Protein AF-A0AAV7WR21-F1 (afdb_monomer)

Solvent-accessible surface area (backbone atoms only — not comparable to full-atom values): 6204 Å² total; per-residue (Å²): 135,85,80,82,73,74,82,76,80,84,85,87,82,87,69,97,44,71,66,57,53,51,51,53,52,48,50,39,62,75,68,45,83,45,68,59,88,93,42,84,48,81,78,75,83,91,66,55,69,69,46,50,50,48,38,50,53,47,58,69,44,45,67,59,37,54,76,68,72,34,50,70,49,81,41,86,84,44,33,40,37,40,33,52,95,88,47,71,49,78,39,76,52,79,89,114

Nearest PDB structures (foldseek):
  2ykp-assembly1_C  TM=8.813E-01  e=5.378E-04  Homo sapiens
  2yko-assembly1_A  TM=8.430E-01  e=1.814E-03  Homo sapiens
  2ykq-assembly1_C  TM=7.474E-01  e=9.567E-04  Homo sapiens
  2yko-assembly1_B  TM=7.888E-01  e=2.498E-03  Homo sapiens
  2ykq-assembly1_B  TM=6.873E-01  e=1.934E-03  Homo sapiens

Secondary structure (DSSP, 8-state):
-------PPPPP---S-HHHHHHHHHHHHHH-SEEETTEEE-------HHHHHHHHHHHHTHHHHHHTT-EEEEETTTEEEEEETTEEEEESSTT-

Organism: Pleurodeles waltl (NCBI:txid8319)

Mean predicted aligned error: 6.98 Å

pLDDT: mean 87.26, std 12.58, range [36.25, 95.56]

InterPro domains:
  IPR042566 L1 transposable element, C-terminal domain [G3DSA:3.30.250.20] (34-96)

Sequence (96 aa):
MLRHIPPTSSIIACLLRHNQTRQILQAARSHGPFRIGQHDIRITANYSKDINERRKAFLALRPRLHQLEMKYGLFDPARMWVTKNGLSRDFYNPKN

Structure (mmCIF, N/CA/C/O backbone):
data_AF-A0AAV7WR21-F1
#
_entry.id   AF-A0AAV7WR21-F1
#
loop_
_atom_site.group_PDB
_atom_site.id
_atom_site.type_symbol
_atom_site.label_atom_id
_atom_site.label_alt_id
_atom_site.label_comp_id
_atom_site.label_asym_id
_atom_site.label_entity_id
_atom_site.label_seq_id
_atom_site.pdbx_PDB_ins_code
_atom_site.Cartn_x
_atom_site.Cartn_y
_atom_site.Cartn_z
_atom_site.occupancy
_atom_site.B_iso_or_equiv
_atom_site.auth_seq_id
_atom_site.auth_comp_id
_atom_site.auth_asym_id
_atom_site.auth_atom_id
_atom_site.pdbx_PDB_model_num
ATOM 1 N N . MET A 1 1 ? 18.343 -29.039 6.695 1.00 36.25 1 MET A N 1
ATOM 2 C CA . MET A 1 1 ? 19.028 -28.183 5.698 1.00 36.25 1 MET A CA 1
ATOM 3 C C . MET A 1 1 ? 18.095 -27.052 5.281 1.00 36.25 1 MET A C 1
ATOM 5 O O . MET A 1 1 ? 17.177 -27.284 4.504 1.00 36.25 1 MET A O 1
ATOM 9 N N . LEU A 1 2 ? 18.281 -25.851 5.834 1.00 38.38 2 LEU A N 1
ATOM 10 C CA . LEU A 1 2 ? 17.579 -24.645 5.383 1.00 38.38 2 LEU A CA 1
ATOM 11 C C . LEU A 1 2 ? 18.209 -24.206 4.057 1.00 38.38 2 LEU A C 1
ATOM 13 O O . LEU A 1 2 ? 19.384 -23.850 4.021 1.00 38.38 2 LEU A O 1
ATOM 17 N N . ARG A 1 3 ? 17.458 -24.291 2.954 1.00 40.69 3 ARG A N 1
ATOM 18 C CA . ARG A 1 3 ? 17.918 -23.789 1.655 1.00 40.69 3 ARG A CA 1
ATOM 19 C C . ARG A 1 3 ? 18.008 -22.267 1.743 1.00 40.69 3 ARG A C 1
ATOM 21 O O . ARG A 1 3 ? 16.995 -21.600 1.931 1.00 40.69 3 ARG A O 1
ATOM 28 N N . HIS A 1 4 ? 19.218 -21.733 1.616 1.00 46.38 4 HIS A N 1
ATOM 29 C CA . HIS A 1 4 ? 19.443 -20.316 1.374 1.00 46.38 4 HIS A CA 1
ATOM 30 C C . HIS A 1 4 ? 18.901 -20.002 -0.026 1.00 46.38 4 HIS A C 1
ATOM 32 O O . HIS A 1 4 ? 19.533 -20.320 -1.029 1.00 46.38 4 HIS A O 1
ATOM 38 N N . ILE A 1 5 ? 17.671 -19.492 -0.098 1.00 57.16 5 ILE A N 1
ATOM 39 C CA . ILE A 1 5 ? 17.084 -19.007 -1.348 1.00 57.16 5 ILE A CA 1
ATOM 40 C C . ILE A 1 5 ? 17.733 -17.639 -1.598 1.00 57.16 5 ILE A C 1
ATOM 42 O O . ILE A 1 5 ? 17.521 -16.739 -0.781 1.00 57.16 5 ILE A O 1
ATOM 46 N N . PRO A 1 6 ? 18.551 -17.465 -2.653 1.00 53.19 6 PRO A N 1
ATOM 47 C CA . PRO A 1 6 ? 19.128 -16.163 -2.959 1.00 53.19 6 PRO A CA 1
ATOM 48 C C . PRO A 1 6 ? 17.991 -15.152 -3.169 1.00 53.19 6 PRO A C 1
ATOM 50 O O . PRO A 1 6 ? 16.961 -15.516 -3.744 1.00 53.19 6 PRO A O 1
ATOM 53 N N . PRO A 1 7 ? 18.127 -13.903 -2.693 1.00 58.91 7 PRO A N 1
ATOM 54 C CA . PRO A 1 7 ? 17.082 -12.907 -2.866 1.00 58.91 7 PRO A CA 1
ATOM 55 C C . PRO A 1 7 ? 16.875 -12.678 -4.362 1.00 58.91 7 PRO A C 1
ATOM 57 O O . PRO A 1 7 ? 17.760 -12.172 -5.049 1.00 58.91 7 PRO A O 1
ATOM 60 N N . THR A 1 8 ? 15.712 -13.073 -4.878 1.00 66.69 8 THR A N 1
ATOM 61 C CA . THR A 1 8 ? 15.332 -12.795 -6.262 1.00 66.69 8 THR A CA 1
ATOM 62 C C . THR A 1 8 ? 15.387 -11.284 -6.472 1.00 66.69 8 THR A C 1
ATOM 64 O O . THR A 1 8 ? 14.692 -10.533 -5.781 1.00 66.69 8 THR A O 1
ATOM 67 N N . SER A 1 9 ? 16.239 -10.817 -7.385 1.00 77.81 9 SER A N 1
ATOM 68 C CA . SER A 1 9 ? 16.324 -9.395 -7.717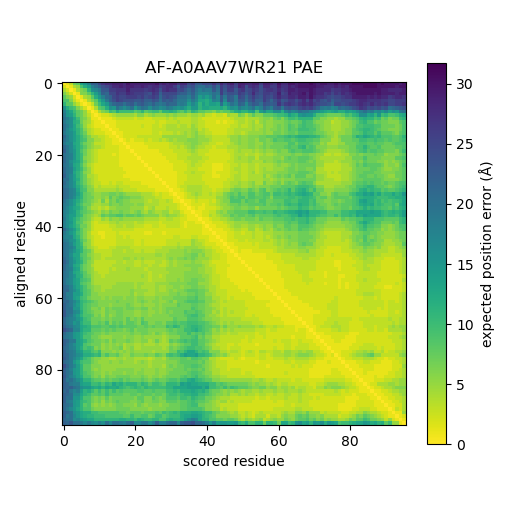 1.00 77.81 9 SER A CA 1
ATOM 69 C C . SER A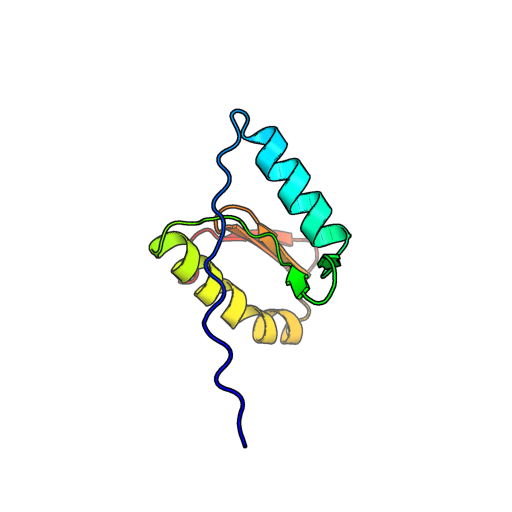 1 9 ? 14.956 -8.886 -8.175 1.00 77.81 9 SER A C 1
ATOM 71 O O . SER A 1 9 ? 14.237 -9.562 -8.910 1.00 77.81 9 SER A O 1
ATOM 73 N N . SER A 1 10 ? 14.572 -7.695 -7.719 1.00 84.69 10 SER A N 1
ATOM 74 C CA . SER A 1 10 ? 13.319 -7.068 -8.145 1.00 84.69 10 SER A CA 1
ATOM 75 C C . SER A 1 10 ? 13.469 -6.469 -9.543 1.00 84.69 10 SER A C 1
ATOM 77 O O . SER A 1 10 ? 14.489 -5.851 -9.842 1.00 84.69 10 SER A O 1
ATOM 79 N N . ILE A 1 11 ? 12.439 -6.606 -10.380 1.00 90.56 11 ILE A N 1
ATOM 80 C CA . ILE A 1 11 ? 12.358 -5.935 -11.683 1.00 90.56 11 ILE A CA 1
ATOM 81 C C . ILE A 1 11 ? 11.591 -4.624 -11.501 1.00 90.56 11 ILE A C 1
ATOM 83 O O . ILE A 1 11 ? 10.475 -4.622 -10.978 1.00 90.56 11 ILE A O 1
ATOM 87 N N . ILE A 1 12 ? 12.175 -3.513 -11.951 1.00 91.62 12 ILE A N 1
ATOM 88 C CA . ILE A 1 12 ? 11.515 -2.204 -11.975 1.00 91.62 12 ILE A CA 1
ATOM 89 C C . ILE A 1 12 ? 11.084 -1.917 -13.412 1.00 91.62 12 ILE A C 1
ATOM 91 O O . ILE A 1 12 ? 11.921 -1.805 -14.303 1.00 91.62 12 ILE A O 1
ATOM 95 N N . ALA A 1 13 ? 9.776 -1.785 -13.629 1.00 91.88 13 ALA A N 1
ATOM 96 C CA . ALA A 1 13 ? 9.206 -1.397 -14.914 1.00 91.88 13 ALA A CA 1
ATOM 97 C C . ALA A 1 13 ? 8.682 0.042 -14.842 1.00 91.88 13 ALA A C 1
ATOM 99 O O . ALA A 1 13 ? 7.803 0.354 -14.035 1.00 91.88 13 ALA A O 1
ATOM 100 N N . CYS A 1 14 ? 9.208 0.911 -15.704 1.00 93.50 14 CYS A N 1
ATOM 101 C CA . CYS A 1 14 ? 8.756 2.291 -15.843 1.00 93.50 14 CYS A CA 1
ATOM 102 C C . CYS A 1 14 ? 7.796 2.390 -17.029 1.00 93.50 14 CYS A C 1
ATOM 104 O O . CYS A 1 14 ? 8.181 2.147 -18.170 1.00 93.50 14 CYS A O 1
ATOM 106 N N . LEU A 1 15 ? 6.541 2.741 -16.759 1.00 92.94 15 LEU A N 1
ATOM 107 C CA . LEU A 1 15 ? 5.528 2.938 -17.793 1.00 92.94 15 LEU A CA 1
ATOM 108 C C . LEU A 1 15 ? 5.452 4.414 -18.171 1.00 92.94 15 LEU A C 1
ATOM 110 O O . LEU A 1 15 ? 5.524 5.285 -17.307 1.00 92.94 15 LEU A O 1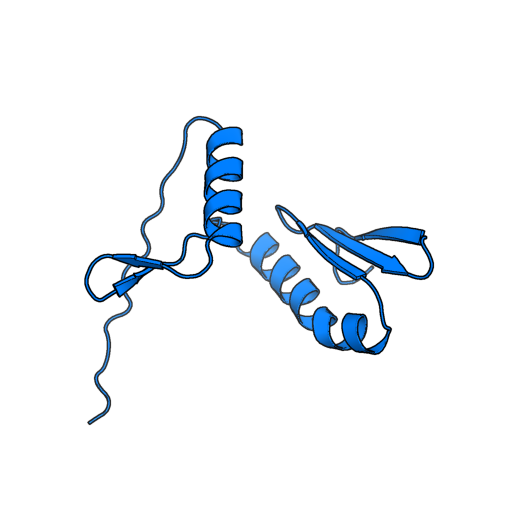
ATOM 114 N N . LEU A 1 16 ? 5.240 4.689 -19.459 1.00 93.25 16 LEU A N 1
ATOM 115 C CA . LEU A 1 16 ? 5.160 6.057 -19.980 1.00 93.25 16 LEU A CA 1
ATOM 116 C C . LEU A 1 16 ? 3.937 6.823 -19.458 1.00 93.25 16 LEU A C 1
ATOM 118 O O . LEU A 1 16 ? 3.963 8.048 -19.373 1.00 93.25 16 LEU A O 1
ATOM 122 N N . ARG A 1 17 ? 2.844 6.121 -19.128 1.00 93.06 17 ARG A N 1
ATOM 123 C CA . ARG A 1 17 ? 1.590 6.738 -18.678 1.00 93.06 17 ARG A CA 1
ATOM 124 C C . ARG A 1 17 ? 1.236 6.284 -17.270 1.00 93.06 17 ARG A C 1
ATOM 126 O O . ARG A 1 17 ? 1.015 5.099 -17.032 1.00 93.06 17 ARG A O 1
ATOM 133 N N . HIS A 1 18 ? 1.035 7.244 -16.367 1.00 86.56 18 HIS A N 1
ATOM 134 C CA . HIS A 1 18 ? 0.625 6.974 -14.980 1.00 86.56 18 HIS A CA 1
ATOM 135 C C . HIS A 1 18 ? -0.663 6.142 -14.876 1.00 86.56 18 HIS A C 1
ATOM 137 O O . HIS A 1 18 ? -0.799 5.293 -13.997 1.00 86.56 18 HIS A O 1
ATOM 143 N N . ASN A 1 19 ? -1.602 6.334 -15.808 1.00 90.56 19 ASN A N 1
ATOM 144 C CA . ASN A 1 19 ? -2.842 5.558 -15.833 1.00 90.56 19 ASN A CA 1
ATOM 145 C C . ASN A 1 19 ? -2.588 4.051 -16.040 1.00 90.56 19 ASN A C 1
ATOM 147 O O . ASN A 1 19 ? -3.222 3.230 -15.386 1.00 90.56 19 ASN A O 1
ATOM 151 N N . GLN A 1 20 ? -1.607 3.677 -16.871 1.00 93.44 20 GLN A N 1
ATOM 152 C CA . GLN A 1 20 ? -1.244 2.269 -17.076 1.00 93.44 20 GLN A CA 1
ATOM 153 C C . GLN A 1 20 ? -0.678 1.660 -15.789 1.00 93.44 20 GLN A C 1
ATOM 155 O O . GLN A 1 20 ? -1.076 0.565 -15.400 1.00 93.44 20 GLN A O 1
ATOM 160 N N . THR A 1 21 ? 0.166 2.403 -15.064 1.00 91.69 21 THR A N 1
ATOM 161 C CA . THR A 1 21 ? 0.661 1.989 -13.742 1.00 91.69 21 THR A CA 1
ATOM 162 C C . THR A 1 21 ? -0.492 1.723 -12.781 1.00 91.69 21 THR A C 1
ATOM 164 O O . THR A 1 21 ? -0.520 0.688 -12.114 1.00 91.69 21 THR A O 1
ATOM 167 N N . ARG A 1 22 ? -1.484 2.620 -12.730 1.00 89.75 22 ARG A N 1
ATOM 168 C CA . ARG A 1 22 ? -2.667 2.447 -11.873 1.00 89.75 22 ARG A CA 1
ATOM 169 C C . ARG A 1 22 ? -3.493 1.225 -12.256 1.00 89.75 22 ARG A C 1
ATOM 171 O O . ARG A 1 22 ? -3.845 0.456 -11.365 1.00 89.75 22 ARG A O 1
ATOM 178 N N . GLN A 1 23 ? -3.753 1.027 -13.546 1.00 92.81 23 GLN A N 1
ATOM 179 C CA . GLN A 1 23 ? -4.512 -0.118 -14.050 1.00 92.81 23 GLN A CA 1
ATOM 180 C C . GLN A 1 23 ? -3.820 -1.445 -13.727 1.00 92.81 23 GLN A C 1
ATOM 182 O O . GLN A 1 23 ? -4.462 -2.347 -13.194 1.00 92.81 23 GLN A O 1
ATOM 187 N N . ILE A 1 24 ? -2.507 -1.548 -13.954 1.00 92.62 24 ILE A N 1
ATOM 188 C CA . ILE A 1 24 ? -1.739 -2.763 -13.648 1.00 92.62 24 ILE A CA 1
ATOM 189 C C . ILE A 1 24 ? -1.729 -3.038 -12.142 1.00 92.62 24 ILE A C 1
ATOM 191 O O . ILE A 1 24 ? -1.964 -4.168 -11.719 1.00 92.62 24 ILE A O 1
ATOM 195 N N . LEU A 1 25 ? -1.508 -2.014 -11.313 1.00 90.81 25 LEU A N 1
ATOM 196 C CA . LEU A 1 25 ? -1.531 -2.173 -9.856 1.00 90.81 25 LEU A CA 1
ATOM 197 C C . LEU A 1 25 ? -2.914 -2.572 -9.335 1.00 90.81 25 LEU A C 1
ATOM 199 O O . LEU A 1 25 ? -3.006 -3.345 -8.382 1.00 90.81 25 LEU A O 1
ATOM 203 N N . GLN A 1 26 ? -3.983 -2.038 -9.925 1.00 90.06 26 GLN A N 1
ATOM 204 C CA . GLN A 1 26 ? -5.349 -2.421 -9.582 1.00 90.06 26 GLN A CA 1
ATOM 205 C C . GLN A 1 26 ? -5.622 -3.869 -9.989 1.00 90.06 26 GLN A C 1
ATOM 207 O O . GLN A 1 26 ? -6.046 -4.650 -9.141 1.00 90.06 26 GLN A O 1
ATOM 212 N N . ALA A 1 27 ? -5.303 -4.242 -11.230 1.00 92.25 27 ALA A N 1
ATOM 213 C CA . ALA A 1 27 ? -5.462 -5.603 -11.728 1.00 92.25 27 ALA A CA 1
ATOM 214 C C . ALA A 1 27 ? -4.690 -6.613 -10.865 1.00 92.25 27 ALA A C 1
ATOM 216 O O . ALA A 1 27 ? -5.258 -7.615 -10.443 1.00 92.25 27 ALA A O 1
ATOM 217 N N . ALA A 1 28 ? -3.440 -6.306 -10.503 1.00 91.25 28 ALA A N 1
ATOM 218 C CA . ALA A 1 28 ? -2.629 -7.155 -9.633 1.00 91.25 28 ALA A CA 1
ATOM 219 C C . ALA A 1 28 ? -3.235 -7.330 -8.229 1.00 91.25 28 ALA A C 1
ATOM 221 O O . ALA A 1 28 ? -3.173 -8.417 -7.659 1.00 91.25 28 ALA A O 1
ATOM 222 N N . ARG A 1 29 ? -3.841 -6.281 -7.654 1.00 87.56 29 ARG A N 1
ATOM 223 C CA . ARG A 1 29 ? -4.527 -6.378 -6.352 1.00 87.56 29 ARG A CA 1
ATOM 224 C C . ARG A 1 29 ? -5.817 -7.184 -6.438 1.00 87.56 29 ARG A C 1
ATOM 226 O O . ARG A 1 29 ? -6.079 -7.962 -5.529 1.00 87.56 29 ARG A O 1
ATOM 233 N N . SER A 1 30 ? -6.604 -6.973 -7.490 1.00 89.19 30 SER A N 1
ATOM 234 C CA . SER A 1 30 ? -7.872 -7.673 -7.709 1.00 89.19 30 SER A CA 1
ATOM 235 C C . SER A 1 30 ? -7.665 -9.153 -8.015 1.00 89.19 30 SER A C 1
ATOM 237 O O . SER A 1 30 ? -8.423 -9.979 -7.524 1.00 89.19 30 SER A O 1
ATOM 239 N N . HIS A 1 31 ? -6.629 -9.487 -8.785 1.00 90.12 31 HIS A N 1
ATOM 240 C CA . HIS A 1 31 ? -6.259 -10.869 -9.072 1.00 90.12 31 HIS A CA 1
ATOM 241 C C . HIS A 1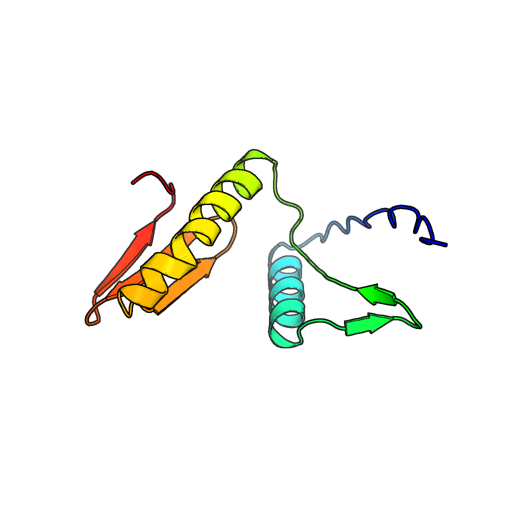 31 ? -5.667 -11.572 -7.839 1.00 90.12 31 HIS A C 1
ATOM 243 O O . HIS A 1 31 ? -5.885 -12.760 -7.629 1.00 90.12 31 HIS A O 1
ATOM 249 N N . GLY A 1 32 ? -4.916 -10.840 -7.012 1.00 84.56 32 GLY A N 1
ATOM 250 C CA . GLY A 1 32 ? -4.166 -11.423 -5.905 1.00 84.56 32 GLY A CA 1
ATOM 251 C C . GLY A 1 32 ? -2.855 -12.077 -6.369 1.00 84.56 32 GLY A C 1
ATOM 252 O O . GLY A 1 32 ? -2.402 -11.838 -7.492 1.00 84.56 32 GLY A O 1
ATOM 253 N N . PRO A 1 33 ? -2.194 -12.859 -5.495 1.00 83.06 33 PRO A N 1
ATOM 254 C CA . PRO A 1 33 ? -0.948 -13.549 -5.826 1.00 83.06 33 PRO A CA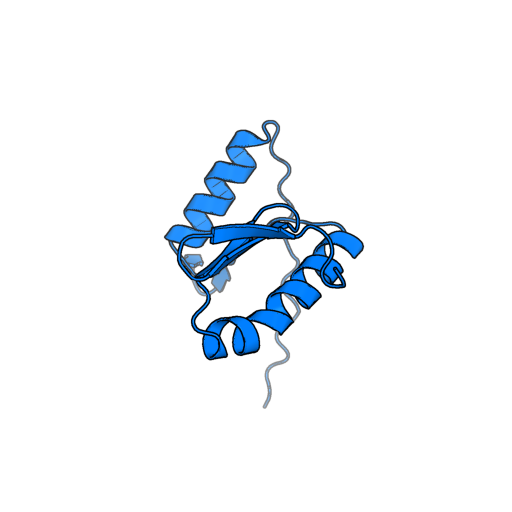 1
ATOM 255 C C . PRO A 1 33 ? -1.101 -14.410 -7.083 1.00 83.06 33 PRO A C 1
ATOM 257 O O . PRO A 1 33 ? -2.113 -15.087 -7.251 1.00 83.06 33 PRO A O 1
ATOM 260 N N . PHE A 1 34 ? -0.098 -14.397 -7.955 1.00 87.50 34 PHE A N 1
ATOM 261 C CA . PHE A 1 34 ? -0.096 -15.223 -9.159 1.00 87.50 34 PHE A CA 1
ATOM 262 C C . PHE A 1 34 ? 1.274 -15.847 -9.385 1.00 87.50 34 PHE A C 1
ATOM 264 O O . PHE A 1 34 ? 2.282 -15.379 -8.852 1.00 87.50 34 PHE A O 1
ATOM 271 N N . ARG A 1 35 ? 1.298 -16.923 -10.172 1.00 90.69 35 ARG A N 1
ATOM 272 C CA . ARG A 1 35 ? 2.505 -17.705 -10.433 1.00 90.69 35 ARG A CA 1
ATOM 273 C C . ARG A 1 35 ? 2.952 -17.547 -11.874 1.00 90.69 35 ARG A C 1
ATOM 275 O O . ARG A 1 35 ? 2.130 -17.569 -12.785 1.00 90.69 35 ARG A O 1
ATOM 282 N N . ILE A 1 36 ? 4.261 -17.428 -12.065 1.00 87.44 36 ILE A N 1
ATOM 283 C CA . ILE A 1 36 ? 4.912 -17.601 -13.365 1.00 87.44 36 ILE A CA 1
ATOM 284 C C . ILE A 1 36 ? 5.857 -18.794 -13.231 1.00 87.44 36 ILE A C 1
ATOM 286 O O . ILE A 1 36 ? 6.822 -18.758 -12.464 1.00 87.44 36 ILE A O 1
ATOM 290 N N . GLY A 1 37 ? 5.551 -19.882 -13.941 1.00 88.56 37 GLY A N 1
ATOM 291 C CA . GLY A 1 37 ? 6.231 -21.162 -13.744 1.00 88.56 37 GLY A CA 1
ATOM 292 C C . GLY A 1 37 ? 6.099 -21.632 -12.292 1.00 88.56 37 GLY A C 1
ATOM 293 O O . GLY A 1 37 ? 4.993 -21.800 -11.785 1.00 88.56 37 GLY A O 1
ATOM 294 N N . GLN A 1 38 ? 7.232 -21.817 -11.610 1.00 87.12 38 GLN A N 1
ATOM 295 C CA . GLN A 1 38 ? 7.262 -22.238 -10.205 1.00 87.12 38 GLN A CA 1
ATOM 296 C C . GLN A 1 38 ? 7.320 -21.077 -9.201 1.00 87.12 38 GLN A C 1
ATOM 298 O O . GLN A 1 38 ? 7.266 -21.330 -7.997 1.00 87.12 38 GLN A O 1
ATOM 303 N N . HIS A 1 39 ? 7.382 -19.824 -9.659 1.00 84.69 39 HIS A N 1
ATOM 304 C CA . HIS A 1 39 ? 7.623 -18.662 -8.803 1.00 84.69 39 HIS A CA 1
ATOM 305 C C . HIS A 1 39 ? 6.351 -17.869 -8.510 1.00 84.69 39 HIS A C 1
ATOM 307 O O . HIS A 1 39 ? 5.601 -17.536 -9.428 1.00 84.69 39 HIS A O 1
ATOM 313 N N . ASP A 1 40 ? 6.153 -17.516 -7.240 1.00 87.25 40 ASP A N 1
ATOM 314 C CA . ASP A 1 40 ? 5.138 -16.549 -6.829 1.00 87.25 40 ASP A CA 1
ATOM 315 C C . ASP A 1 40 ? 5.607 -15.136 -7.172 1.00 87.25 40 ASP A C 1
ATOM 317 O O . ASP A 1 40 ? 6.661 -14.678 -6.720 1.00 87.25 40 ASP A O 1
ATOM 321 N N . ILE A 1 41 ? 4.806 -14.431 -7.964 1.00 88.56 41 ILE A N 1
ATOM 322 C CA . ILE A 1 41 ? 5.088 -13.071 -8.398 1.00 88.56 41 ILE A CA 1
ATOM 323 C C . ILE A 1 41 ? 4.123 -12.120 -7.703 1.00 88.56 41 ILE A C 1
ATOM 325 O O . ILE A 1 41 ? 2.913 -12.347 -7.609 1.00 88.56 41 ILE A O 1
ATOM 329 N N . ARG A 1 42 ? 4.672 -11.006 -7.220 1.00 89.31 42 ARG A N 1
ATOM 330 C CA . ARG A 1 42 ? 3.899 -9.904 -6.660 1.00 89.31 42 ARG A CA 1
ATOM 331 C C . ARG A 1 42 ? 4.269 -8.618 -7.381 1.00 89.31 42 ARG A C 1
ATOM 333 O O . ARG A 1 42 ? 5.433 -8.240 -7.420 1.00 89.31 42 ARG A O 1
ATOM 340 N N . ILE A 1 43 ? 3.257 -7.925 -7.895 1.00 91.00 43 ILE A N 1
ATOM 341 C CA . ILE A 1 43 ? 3.418 -6.595 -8.483 1.00 91.00 43 ILE A CA 1
ATOM 342 C C . ILE A 1 43 ? 3.050 -5.554 -7.427 1.00 91.00 43 ILE A C 1
ATOM 344 O O . ILE A 1 43 ? 1.948 -5.561 -6.873 1.00 91.00 43 ILE A O 1
ATOM 348 N N . THR A 1 44 ? 3.976 -4.642 -7.147 1.00 88.56 44 THR A N 1
ATOM 349 C CA . THR A 1 44 ? 3.780 -3.526 -6.218 1.00 88.56 44 THR A CA 1
ATOM 350 C C . THR A 1 44 ? 4.329 -2.240 -6.808 1.00 88.56 44 THR A C 1
ATOM 352 O O . THR A 1 44 ? 5.233 -2.265 -7.636 1.00 88.56 44 THR A O 1
ATOM 355 N N . ALA A 1 45 ? 3.806 -1.102 -6.358 1.00 90.12 45 ALA A N 1
ATOM 356 C CA . ALA A 1 45 ? 4.369 0.185 -6.736 1.00 90.12 45 ALA A CA 1
ATOM 357 C C . ALA A 1 45 ? 5.766 0.352 -6.121 1.00 90.12 45 ALA A C 1
ATOM 359 O O . ALA A 1 45 ? 5.978 -0.002 -4.958 1.00 90.12 45 ALA A O 1
ATOM 360 N N . ASN A 1 46 ? 6.691 0.924 -6.889 1.00 91.31 46 ASN A N 1
ATOM 361 C CA . ASN A 1 46 ? 8.018 1.285 -6.408 1.00 91.31 46 ASN A CA 1
ATOM 362 C C . ASN A 1 46 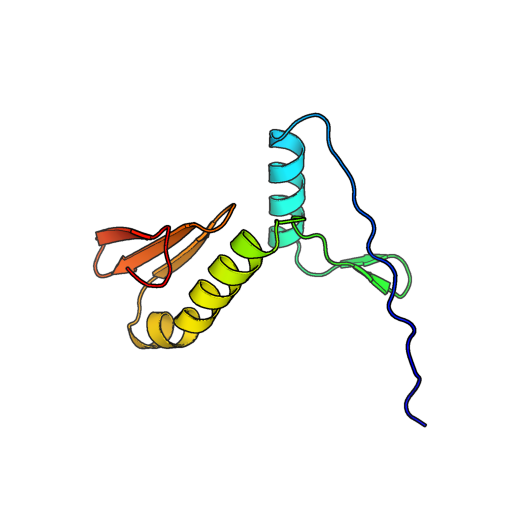? 7.976 2.677 -5.757 1.00 91.31 46 ASN A C 1
ATOM 364 O O . ASN A 1 46 ? 8.175 3.691 -6.423 1.00 91.31 46 ASN A O 1
ATOM 368 N N . TYR A 1 47 ? 7.640 2.734 -4.469 1.00 90.06 47 TYR A N 1
ATOM 369 C CA . TYR A 1 47 ? 7.591 3.991 -3.721 1.00 90.06 47 TYR A CA 1
ATOM 370 C C . TYR A 1 47 ? 8.961 4.399 -3.171 1.00 90.06 47 TYR A C 1
ATOM 372 O O . TYR A 1 47 ? 9.796 3.552 -2.855 1.00 90.06 47 TYR A O 1
ATOM 380 N N . SER A 1 48 ? 9.148 5.705 -2.951 1.00 91.88 48 SER A N 1
ATOM 381 C CA . SER A 1 48 ? 10.279 6.211 -2.170 1.00 91.88 48 SER A CA 1
ATOM 382 C C . SER A 1 48 ? 10.257 5.668 -0.732 1.00 91.88 48 SER A C 1
ATOM 384 O O . SER A 1 48 ? 9.222 5.219 -0.225 1.00 91.88 48 SER A O 1
ATOM 386 N N . LYS A 1 49 ? 11.411 5.717 -0.053 1.00 92.12 49 LYS A N 1
ATOM 387 C CA . LYS A 1 49 ? 11.562 5.241 1.333 1.00 92.12 49 LYS A CA 1
ATOM 388 C C . LYS A 1 49 ? 10.544 5.884 2.280 1.00 92.12 49 LYS A C 1
ATOM 390 O O . LYS A 1 49 ? 9.834 5.170 2.979 1.00 92.12 49 LYS A O 1
ATOM 395 N N . ASP A 1 50 ? 10.426 7.206 2.234 1.00 92.88 50 ASP A N 1
ATOM 396 C CA . ASP A 1 50 ? 9.514 7.971 3.086 1.00 92.88 50 ASP A CA 1
ATOM 397 C C . ASP A 1 50 ? 8.033 7.590 2.863 1.00 92.88 50 ASP A C 1
ATOM 399 O O . ASP A 1 50 ? 7.285 7.358 3.815 1.00 92.88 50 ASP A O 1
ATOM 403 N N . ILE A 1 51 ? 7.606 7.410 1.608 1.00 92.50 51 ILE A N 1
ATOM 404 C CA . ILE A 1 51 ? 6.245 6.942 1.307 1.00 92.50 51 ILE A CA 1
ATOM 405 C C . ILE A 1 51 ? 6.032 5.522 1.844 1.00 92.50 51 ILE A C 1
ATOM 407 O O . ILE A 1 51 ? 4.988 5.239 2.434 1.00 92.50 51 ILE A O 1
ATOM 411 N N . ASN A 1 52 ? 7.014 4.630 1.696 1.00 92.38 52 ASN A N 1
ATOM 412 C CA . ASN A 1 52 ? 6.939 3.281 2.257 1.00 92.38 52 ASN A CA 1
ATOM 413 C C . ASN A 1 52 ? 6.822 3.291 3.787 1.00 92.38 52 ASN A C 1
ATOM 415 O O . ASN A 1 52 ? 6.037 2.518 4.338 1.00 92.38 52 ASN A O 1
ATOM 419 N N . GLU A 1 53 ? 7.552 4.164 4.477 1.00 94.00 53 GLU A N 1
ATOM 420 C CA . GLU A 1 53 ? 7.469 4.326 5.933 1.00 94.00 53 GLU A CA 1
ATOM 421 C C . GLU A 1 53 ? 6.090 4.830 6.366 1.00 94.00 53 GLU A C 1
ATOM 423 O O . GLU A 1 53 ? 5.463 4.225 7.242 1.00 94.00 53 GLU A O 1
ATOM 428 N N . ARG A 1 54 ? 5.547 5.848 5.685 1.00 94.56 54 ARG A N 1
ATOM 429 C CA . ARG A 1 54 ? 4.181 6.337 5.935 1.00 94.56 54 ARG A CA 1
ATOM 430 C C . ARG A 1 54 ? 3.134 5.247 5.718 1.00 94.56 54 ARG A C 1
ATOM 432 O O . ARG A 1 54 ? 2.254 5.056 6.558 1.00 94.56 54 ARG A O 1
ATOM 439 N N . ARG A 1 55 ? 3.249 4.473 4.633 1.00 93.56 55 ARG A N 1
ATOM 440 C CA . ARG A 1 55 ? 2.366 3.322 4.378 1.00 93.56 55 ARG A CA 1
ATOM 441 C C . ARG A 1 55 ? 2.476 2.273 5.480 1.00 93.56 55 ARG A C 1
ATOM 443 O O . ARG A 1 55 ? 1.444 1.798 5.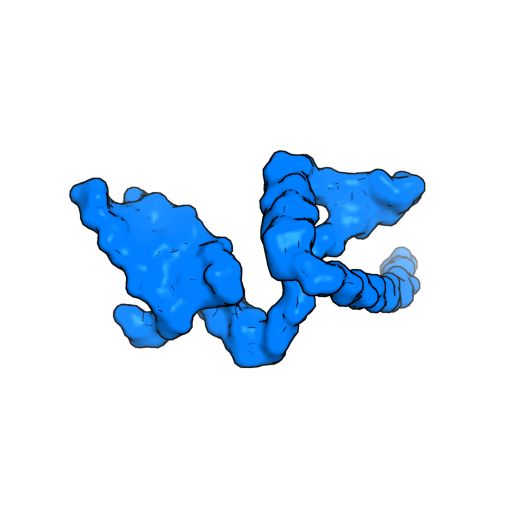939 1.00 93.56 55 ARG A O 1
ATOM 450 N N . LYS A 1 56 ? 3.688 1.916 5.916 1.00 93.25 56 LYS A N 1
ATOM 451 C CA . LYS A 1 56 ? 3.902 0.953 7.011 1.00 93.25 56 LYS A CA 1
ATOM 452 C C . LYS A 1 56 ? 3.242 1.423 8.307 1.00 93.25 56 LYS A C 1
ATOM 454 O O . LYS A 1 56 ? 2.533 0.638 8.930 1.00 93.25 56 LYS A O 1
ATOM 459 N N . ALA A 1 57 ? 3.409 2.693 8.664 1.00 95.06 57 ALA A N 1
ATOM 460 C CA . ALA A 1 57 ? 2.778 3.273 9.845 1.00 95.06 57 ALA A CA 1
ATOM 461 C C . ALA A 1 57 ? 1.242 3.220 9.762 1.00 95.06 57 ALA A C 1
ATOM 463 O O . ALA A 1 57 ? 0.591 2.781 10.704 1.00 95.06 57 ALA A O 1
ATOM 464 N N . PHE A 1 58 ? 0.656 3.550 8.609 1.00 94.69 58 PHE A N 1
ATOM 465 C CA . PHE A 1 58 ? -0.782 3.382 8.383 1.00 94.69 58 PHE A CA 1
ATOM 466 C C . PHE A 1 58 ? -1.240 1.918 8.468 1.00 94.69 58 PHE A C 1
ATOM 468 O O . PHE A 1 58 ? -2.279 1.626 9.057 1.00 94.69 58 PHE A O 1
ATOM 475 N N . LEU A 1 59 ? -0.475 0.979 7.903 1.00 92.19 59 LEU A N 1
ATOM 476 C CA . LEU A 1 59 ? -0.786 -0.452 7.981 1.00 92.19 59 LEU A CA 1
ATOM 477 C C . LEU A 1 59 ? -0.769 -0.969 9.425 1.00 92.19 59 LEU A C 1
ATOM 479 O O . LEU A 1 59 ? -1.599 -1.812 9.762 1.00 92.19 59 LEU A O 1
ATOM 483 N N . ALA A 1 60 ? 0.106 -0.433 10.279 1.00 94.38 60 ALA A N 1
ATOM 484 C CA . ALA A 1 60 ? 0.160 -0.780 11.698 1.00 94.38 60 ALA A CA 1
ATOM 485 C C . ALA A 1 60 ? -1.116 -0.384 12.467 1.00 94.38 60 ALA A C 1
ATOM 487 O O . ALA A 1 60 ? -1.411 -0.977 13.500 1.00 94.38 60 ALA A O 1
ATOM 488 N N . LEU A 1 61 ? -1.916 0.560 11.952 1.00 92.75 61 LEU A N 1
ATOM 489 C CA . LEU A 1 61 ? -3.187 0.968 12.564 1.00 92.75 61 LEU A CA 1
ATOM 490 C C . LEU A 1 61 ? -4.352 0.018 12.245 1.00 92.75 61 LEU A C 1
ATOM 492 O O . LEU A 1 61 ? -5.382 0.080 12.915 1.00 92.75 61 LEU A O 1
ATOM 496 N N . ARG A 1 62 ? -4.217 -0.877 11.254 1.00 92.00 62 ARG A N 1
ATOM 497 C CA . ARG A 1 62 ? -5.308 -1.766 10.806 1.00 92.00 62 ARG A CA 1
ATOM 498 C C . ARG A 1 62 ? -5.958 -2.591 11.921 1.00 92.00 62 ARG A C 1
ATOM 500 O O . ARG A 1 62 ? -7.187 -2.629 11.933 1.00 92.00 62 ARG A O 1
ATOM 507 N N . PRO A 1 63 ? -5.210 -3.217 12.855 1.00 94.06 63 PRO A N 1
ATOM 508 C CA . PRO A 1 63 ? -5.827 -3.981 13.938 1.00 94.06 63 PRO A CA 1
ATOM 509 C C . PRO A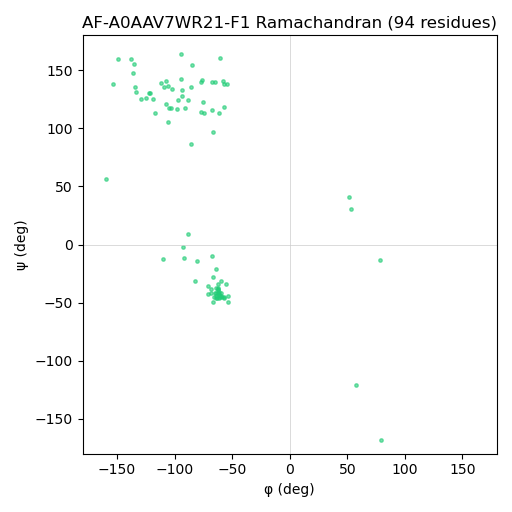 1 63 ? -6.734 -3.106 14.806 1.00 94.06 63 PRO A C 1
ATOM 511 O O . PRO A 1 63 ? -7.853 -3.498 15.119 1.00 94.06 63 PRO A O 1
ATOM 514 N N . ARG A 1 64 ? -6.294 -1.880 15.116 1.00 93.44 64 ARG A N 1
ATOM 515 C CA . ARG A 1 64 ? -7.074 -0.920 15.903 1.00 93.44 64 ARG A CA 1
ATOM 516 C C . ARG A 1 64 ? -8.303 -0.421 15.143 1.00 93.44 64 ARG A C 1
ATOM 518 O O . ARG A 1 64 ? -9.376 -0.329 15.724 1.00 93.44 64 ARG A O 1
ATOM 525 N N . LEU A 1 65 ? -8.168 -0.124 13.849 1.00 92.94 65 LEU A N 1
ATOM 526 C CA . LEU A 1 65 ? -9.305 0.274 13.010 1.00 92.94 65 LEU A CA 1
ATOM 527 C C . LEU A 1 65 ? -10.353 -0.843 12.919 1.00 92.94 65 LEU A C 1
ATOM 529 O O . LEU A 1 65 ? -11.545 -0.563 12.995 1.00 92.94 65 LEU A O 1
ATOM 533 N N . HIS A 1 66 ? -9.905 -2.098 12.826 1.00 92.50 66 HIS A N 1
ATOM 534 C CA . HIS A 1 66 ? -10.778 -3.268 12.839 1.00 92.50 66 HIS A CA 1
ATOM 535 C C . HIS A 1 66 ? -11.497 -3.442 14.186 1.00 92.50 66 HIS A C 1
ATOM 537 O O . HIS A 1 66 ? -12.703 -3.652 14.203 1.00 92.50 66 HIS A O 1
ATOM 543 N N . GLN A 1 67 ? -10.788 -3.306 15.314 1.00 94.56 67 GLN A N 1
ATOM 544 C CA . GLN A 1 67 ? -11.387 -3.356 16.660 1.00 94.56 67 GLN A CA 1
ATOM 545 C C . GLN A 1 67 ? -12.446 -2.271 16.888 1.00 94.56 67 GLN A C 1
ATOM 547 O O . GLN A 1 67 ? -13.386 -2.477 17.643 1.00 94.56 67 GLN A O 1
ATOM 552 N N . LEU A 1 68 ? -12.287 -1.112 16.248 1.00 93.50 68 LEU A N 1
ATOM 553 C CA . LEU A 1 68 ? -13.223 0.008 16.332 1.00 93.50 68 LEU A CA 1
ATOM 554 C C . LEU A 1 68 ? -14.350 -0.061 15.287 1.00 93.50 68 LEU A C 1
ATOM 556 O O . LEU A 1 68 ? -15.054 0.935 15.111 1.00 93.50 68 LEU A O 1
ATOM 560 N N . GLU A 1 69 ? -14.470 -1.186 14.571 1.00 92.75 69 GLU A N 1
ATOM 561 C CA . GLU A 1 69 ? -15.456 -1.429 13.507 1.00 92.75 69 GLU A CA 1
ATOM 562 C C . GLU A 1 69 ? -15.461 -0.340 12.417 1.00 92.75 69 GLU A C 1
ATOM 564 O O . GLU A 1 69 ? -16.478 -0.031 11.794 1.00 92.75 69 GLU A O 1
ATOM 569 N N . MET A 1 70 ? -14.298 0.269 12.168 1.00 94.50 70 MET A N 1
ATOM 570 C CA . MET A 1 70 ? -14.140 1.289 11.137 1.00 94.50 70 MET A CA 1
ATOM 571 C C . MET A 1 70 ? -13.851 0.633 9.787 1.00 94.50 70 MET A C 1
ATOM 573 O O . MET A 1 70 ? -12.984 -0.238 9.674 1.00 94.50 70 MET A O 1
ATOM 577 N N . LYS A 1 71 ? -14.509 1.107 8.724 1.00 94.06 71 LYS A N 1
ATOM 578 C CA . LYS A 1 71 ? -14.101 0.766 7.352 1.00 94.06 71 LYS A CA 1
ATOM 579 C C . LYS A 1 71 ? -12.860 1.577 7.005 1.00 94.06 71 LYS A C 1
ATOM 581 O O . LYS A 1 71 ? -12.767 2.742 7.382 1.00 94.06 71 LYS A O 1
ATOM 586 N N . TYR A 1 72 ? -11.907 0.986 6.293 1.00 94.25 72 TYR A N 1
ATOM 587 C CA . TYR A 1 72 ? -10.682 1.690 5.929 1.00 94.25 72 TYR A CA 1
ATOM 588 C C . TYR A 1 72 ? -10.092 1.220 4.601 1.00 94.25 72 TYR A C 1
ATOM 590 O O . TYR A 1 72 ? -10.342 0.106 4.140 1.00 94.25 72 TYR A O 1
ATOM 598 N N . GLY A 1 73 ? -9.258 2.069 4.001 1.00 91.75 73 GLY A N 1
ATOM 599 C CA . GLY A 1 73 ? -8.542 1.785 2.762 1.00 91.75 73 GLY A CA 1
ATOM 600 C C . GLY A 1 73 ? -7.252 2.593 2.660 1.00 91.75 73 GLY A C 1
ATOM 601 O O . GLY A 1 73 ? -7.230 3.777 2.977 1.00 91.75 73 GLY A O 1
ATOM 602 N N . LEU A 1 74 ? -6.167 1.960 2.201 1.00 91.25 74 LEU A N 1
ATOM 603 C CA . LEU A 1 74 ? -4.876 2.624 1.993 1.00 91.25 74 LEU A CA 1
ATOM 604 C C . LEU A 1 74 ? -4.622 2.835 0.498 1.00 91.25 74 LEU A C 1
ATOM 606 O O . LEU A 1 74 ? -4.264 1.901 -0.228 1.00 91.25 74 LEU A O 1
ATOM 610 N N . PHE A 1 75 ? -4.758 4.078 0.060 1.00 88.31 75 PHE A N 1
ATOM 611 C CA . PHE A 1 75 ? -4.649 4.499 -1.329 1.00 88.31 75 PHE A CA 1
ATOM 612 C C . PHE A 1 75 ? -3.244 4.993 -1.685 1.00 88.31 75 PHE A C 1
ATOM 614 O O . PHE A 1 75 ? -2.389 5.233 -0.827 1.00 88.31 75 PHE A O 1
ATOM 621 N N . ASP A 1 76 ? -3.000 5.076 -2.989 1.00 82.06 76 ASP A N 1
ATOM 622 C CA . ASP A 1 76 ? -1.793 5.649 -3.580 1.00 82.06 76 ASP A CA 1
ATOM 623 C C . ASP A 1 76 ? -1.693 7.163 -3.286 1.00 82.06 76 ASP A C 1
ATOM 625 O O . ASP A 1 76 ? -2.717 7.847 -3.360 1.00 82.06 76 ASP A O 1
ATOM 629 N N . PRO A 1 77 ? -0.498 7.700 -2.972 1.00 86.19 77 PRO A N 1
ATOM 630 C CA . PRO A 1 77 ? 0.733 6.975 -2.636 1.00 86.19 77 PRO A CA 1
ATOM 631 C C . PRO A 1 77 ? 0.772 6.524 -1.164 1.00 86.19 77 PRO A C 1
ATOM 633 O O . PRO A 1 77 ? 1.313 5.464 -0.860 1.00 86.19 77 PRO A O 1
ATOM 636 N N . ALA A 1 78 ? 0.158 7.269 -0.241 1.00 92.69 78 ALA A N 1
ATOM 637 C CA . ALA A 1 78 ? 0.044 6.927 1.182 1.00 92.69 78 ALA A CA 1
ATOM 638 C C . ALA A 1 78 ? -1.120 7.691 1.842 1.00 92.69 78 ALA A C 1
ATOM 640 O O . ALA A 1 78 ? -0.917 8.429 2.800 1.00 92.69 78 ALA A O 1
ATOM 641 N N . ARG A 1 79 ? -2.336 7.550 1.300 1.00 93.50 79 ARG A N 1
ATOM 642 C CA . ARG A 1 79 ? -3.554 8.168 1.855 1.00 93.50 79 ARG A CA 1
ATOM 643 C C . ARG A 1 79 ? -4.398 7.106 2.549 1.00 93.50 79 ARG A C 1
ATOM 645 O O . ARG A 1 79 ? -4.851 6.176 1.880 1.00 93.50 79 ARG A O 1
ATOM 652 N N . MET A 1 80 ? -4.611 7.226 3.855 1.00 93.88 80 MET A N 1
ATOM 653 C CA . MET A 1 80 ? -5.542 6.365 4.582 1.00 93.88 80 MET A CA 1
ATOM 654 C C . MET A 1 80 ? -6.925 7.008 4.590 1.00 93.88 80 MET A C 1
ATOM 656 O O . MET A 1 80 ? -7.108 8.082 5.148 1.00 93.88 80 MET A O 1
ATOM 660 N N . TRP A 1 81 ? -7.892 6.332 3.994 1.00 95.56 81 TRP A N 1
ATOM 661 C CA . TRP A 1 81 ? -9.308 6.654 4.107 1.00 95.56 81 TRP A CA 1
ATOM 662 C C . TRP A 1 81 ? -9.906 5.820 5.236 1.00 95.56 81 TRP A C 1
ATOM 664 O O . TRP A 1 81 ? -9.657 4.611 5.294 1.00 95.56 81 TRP A O 1
ATOM 674 N N . VAL A 1 82 ? -10.674 6.446 6.123 1.00 95.00 82 VAL A N 1
ATOM 675 C CA . VAL A 1 82 ? -11.356 5.784 7.243 1.00 95.00 82 VAL A CA 1
ATOM 676 C C . VAL A 1 82 ? -12.796 6.275 7.320 1.00 95.00 82 VAL A C 1
ATOM 678 O O . VAL A 1 82 ? -13.042 7.479 7.262 1.00 95.00 82 VAL A O 1
ATOM 681 N N . THR A 1 83 ? -13.740 5.356 7.510 1.00 95.44 83 THR A N 1
ATOM 682 C CA . THR A 1 83 ? -15.161 5.651 7.710 1.00 95.44 83 THR A CA 1
ATOM 683 C C . THR A 1 83 ? -15.655 5.077 9.028 1.00 95.44 83 THR A C 1
ATOM 685 O O . THR A 1 83 ? -15.496 3.882 9.290 1.00 95.44 83 THR A O 1
ATOM 688 N N . LYS A 1 84 ? -16.331 5.913 9.819 1.00 92.69 84 LYS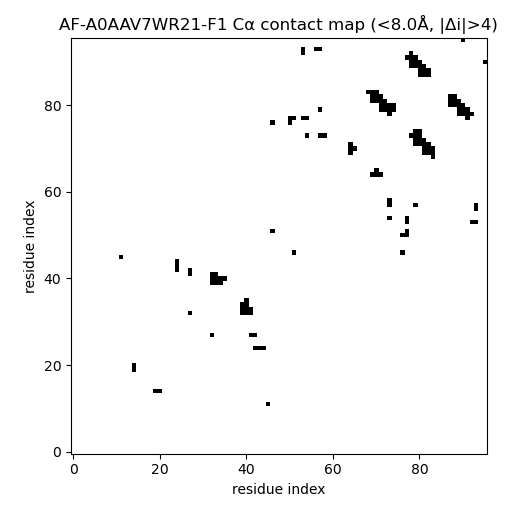 A N 1
ATOM 689 C CA . LYS A 1 84 ? -17.065 5.521 11.028 1.00 92.69 84 LYS A CA 1
ATOM 690 C C . LYS A 1 84 ? -18.438 6.184 11.017 1.00 92.69 84 LYS A C 1
ATOM 692 O O . LYS A 1 84 ? -18.528 7.386 10.791 1.00 92.69 84 LYS A O 1
ATOM 697 N N . ASN A 1 85 ? -19.498 5.413 11.260 1.00 91.12 85 ASN A N 1
ATOM 698 C CA . ASN A 1 85 ? -20.880 5.914 11.320 1.00 91.12 85 ASN A CA 1
ATOM 699 C C . ASN A 1 85 ? -21.281 6.751 10.085 1.00 91.12 85 ASN A C 1
ATOM 701 O O . ASN A 1 85 ? -21.879 7.812 10.210 1.00 91.12 85 ASN A O 1
ATOM 705 N N . GLY A 1 86 ? -20.875 6.316 8.886 1.00 91.25 86 GLY A N 1
ATOM 706 C CA . GLY A 1 86 ? -21.144 7.024 7.625 1.00 91.25 86 GLY A CA 1
ATOM 707 C C . GLY A 1 86 ? -20.246 8.238 7.346 1.00 91.25 86 GLY A C 1
ATOM 708 O O . GLY A 1 86 ? -20.171 8.680 6.202 1.00 91.25 86 GLY A O 1
ATOM 709 N N . LEU A 1 87 ? -19.496 8.734 8.334 1.00 93.94 87 LEU A N 1
ATOM 710 C CA . LEU A 1 87 ? -18.558 9.842 8.161 1.00 93.94 87 LEU A CA 1
ATOM 711 C C . LEU A 1 87 ? -17.191 9.326 7.728 1.00 93.94 87 LEU A C 1
ATOM 713 O O . LEU A 1 87 ? -16.590 8.489 8.403 1.00 93.94 87 LEU A O 1
ATOM 717 N N . SER A 1 88 ? -16.700 9.849 6.607 1.00 94.81 88 SER A N 1
ATOM 718 C CA . SER A 1 88 ? -15.405 9.484 6.035 1.00 94.81 88 SER A CA 1
ATOM 719 C C . SER A 1 88 ? -14.386 10.603 6.205 1.00 94.81 88 SER A C 1
ATOM 721 O O . SER A 1 88 ? -14.716 11.776 6.030 1.00 94.81 88 SER A O 1
ATOM 723 N N . ARG A 1 89 ? -13.139 10.241 6.512 1.00 94.50 89 ARG A N 1
ATOM 724 C CA . ARG A 1 89 ? -11.999 11.163 6.556 1.00 94.50 89 ARG A CA 1
ATOM 725 C C . ARG A 1 89 ? -10.779 10.555 5.883 1.00 94.50 89 ARG A C 1
ATOM 727 O O . ARG A 1 89 ? -10.560 9.346 5.945 1.00 94.50 89 ARG A O 1
ATOM 734 N N . ASP A 1 90 ? -9.982 11.432 5.286 1.00 94.38 90 ASP A N 1
ATOM 735 C CA . ASP A 1 90 ? -8.697 11.101 4.687 1.00 94.38 90 ASP A CA 1
ATOM 736 C C . ASP A 1 90 ? -7.548 11.597 5.567 1.00 94.38 90 ASP A C 1
ATOM 738 O O . ASP A 1 90 ? -7.543 12.740 6.025 1.00 94.38 90 ASP A O 1
ATOM 742 N N . PHE A 1 91 ? -6.542 10.746 5.738 1.00 93.31 91 PHE A N 1
ATOM 743 C CA . PHE A 1 91 ? -5.323 11.019 6.484 1.00 93.31 91 PHE A CA 1
ATOM 744 C C . PHE A 1 91 ? -4.112 10.840 5.566 1.00 93.31 91 PHE A C 1
ATOM 746 O O . PHE A 1 91 ? -3.963 9.819 4.890 1.00 93.31 91 PHE A O 1
ATOM 753 N N . TYR A 1 92 ? -3.226 11.834 5.559 1.00 91.75 92 TYR A N 1
ATOM 754 C CA . TYR A 1 92 ? -1.995 11.849 4.751 1.00 91.75 92 TYR A CA 1
ATOM 755 C C . TYR A 1 92 ? -0.727 11.704 5.603 1.00 91.75 92 TYR A C 1
ATOM 757 O O . TYR A 1 92 ? 0.363 11.458 5.079 1.00 91.75 92 TYR A O 1
ATOM 765 N N . ASN A 1 93 ? -0.876 11.841 6.921 1.00 89.31 93 ASN A N 1
ATOM 766 C CA . ASN A 1 93 ? 0.170 11.649 7.910 1.00 89.31 93 ASN A CA 1
ATOM 767 C C . ASN A 1 93 ? -0.355 10.692 8.994 1.00 89.31 93 ASN A C 1
ATOM 769 O O . ASN A 1 93 ? -1.400 10.979 9.565 1.00 89.31 93 ASN A O 1
ATOM 773 N N . PRO A 1 94 ? 0.337 9.580 9.289 1.00 83.50 94 PRO A N 1
ATOM 774 C CA . PRO A 1 94 ? -0.089 8.612 10.303 1.00 83.50 94 PRO A CA 1
ATOM 775 C C . PRO A 1 94 ? -0.054 9.142 11.746 1.00 83.50 94 PRO A C 1
ATOM 777 O O . PRO A 1 94 ? -0.518 8.446 12.645 1.00 83.50 94 PRO A O 1
ATOM 780 N N . LYS A 1 95 ? 0.530 10.324 11.984 1.00 81.12 95 LYS A N 1
ATOM 781 C CA . LYS A 1 95 ? 0.595 10.965 13.308 1.00 81.12 95 LYS A CA 1
ATOM 782 C C . LYS A 1 95 ? -0.568 11.923 13.604 1.00 81.12 95 LYS A C 1
ATOM 784 O O . LYS A 1 95 ? -0.685 12.351 14.748 1.00 81.12 95 LYS A O 1
ATOM 789 N N . ASN A 1 96 ? -1.376 12.262 12.598 1.00 59.84 96 ASN A N 1
ATOM 790 C CA . ASN A 1 96 ? -2.512 13.187 12.698 1.00 59.84 96 ASN A CA 1
ATOM 791 C C . ASN A 1 96 ? -3.827 12.411 12.610 1.00 59.84 96 ASN A C 1
ATOM 793 O O . ASN A 1 96 ? -4.823 12.882 13.198 1.00 59.84 96 ASN A O 1
#

Foldseek 3Di:
DPDPDPPDDDDDDDDPDPVVVVVVQVVQVVVDWDDDVPDIDHDDDDDDPVLVVLQVLVVVCVVVCVVLVWDWDADPPGWIWIDDPNDIDIDPGSVD

Radius of gyration: 16.66 Å; Cα contacts (8 Å, |Δi|>4): 74; chains: 1; bounding box: 41×41×37 Å